Protein AF-A0A1N7TWI3-F1 (afdb_monomer_lite)

Radius of gyration: 40.07 Å; chains: 1; bounding box: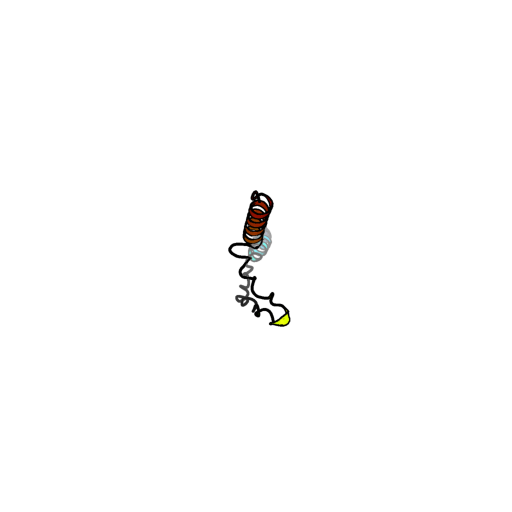 102×47×70 Å

pLDDT: mean 83.38, std 10.61, range [56.59, 95.75]

InterPro domains:
  IPR060499 Putative lipoprotein RzoQ [PF28595] (4-70)

Organism: NCBI:txid321846

Foldseek 3Di:
DVVVVVVVVVVVVVVVVVVVPPPPPPPPPDPDDDDDDDDDDDPVPDDPDDDPLQPPHVVVSVVVVVVVVVVVVPDDD

Sequence (77 aa):
MRENRTKLQMLMLVPLMLLVTGCTSTQASLPPVPAPAIPELPSEARQPPAPQWCSPTCSSGLTKERENWLLRMTEPE

Structure (mmCIF, N/CA/C/O backbone):
data_AF-A0A1N7TWI3-F1
#
_entry.id   AF-A0A1N7TWI3-F1
#
loop_
_atom_site.group_PDB
_atom_site.id
_atom_site.type_symbol
_atom_site.label_atom_id
_atom_site.label_alt_id
_atom_site.label_comp_id
_atom_site.label_asym_id
_atom_site.label_entity_id
_atom_site.label_seq_id
_atom_site.pdbx_PDB_ins_code
_atom_site.Cartn_x
_atom_site.Cartn_y
_atom_site.Cartn_z
_atom_site.occupancy
_atom_site.B_iso_or_equiv
_atom_site.auth_seq_id
_atom_site.auth_comp_id
_atom_site.auth_asym_id
_atom_site.auth_atom_id
_atom_site.pdbx_PDB_model_num
ATOM 1 N N . MET A 1 1 ? 68.859 31.330 -32.559 1.00 56.59 1 MET A N 1
ATOM 2 C CA . MET A 1 1 ? 68.054 31.332 -31.309 1.00 56.59 1 MET A CA 1
ATOM 3 C C . MET A 1 1 ? 66.540 31.298 -31.532 1.00 56.59 1 MET A C 1
ATOM 5 O O . MET A 1 1 ? 65.863 30.605 -30.785 1.00 56.59 1 MET A O 1
ATOM 9 N N . ARG A 1 2 ? 65.991 31.998 -32.539 1.00 60.28 2 ARG A N 1
ATOM 10 C CA . ARG A 1 2 ? 64.534 32.092 -32.773 1.00 60.28 2 ARG A CA 1
ATOM 11 C C . ARG A 1 2 ? 63.860 30.751 -33.098 1.00 60.28 2 ARG A C 1
ATOM 13 O O . ARG A 1 2 ? 62.799 30.474 -32.563 1.00 60.28 2 ARG A O 1
ATOM 20 N N . GLU A 1 3 ? 64.517 29.912 -33.896 1.00 68.62 3 GLU A N 1
ATOM 21 C CA . GLU A 1 3 ? 63.970 28.625 -34.347 1.00 68.62 3 GLU A CA 1
ATOM 22 C C . GLU A 1 3 ? 63.894 27.556 -33.244 1.00 68.62 3 GLU A C 1
ATOM 24 O O . GLU A 1 3 ? 62.939 26.791 -33.163 1.00 68.62 3 GLU A O 1
ATOM 29 N N . ASN A 1 4 ? 64.872 27.531 -32.334 1.00 70.00 4 ASN A N 1
ATOM 30 C CA . ASN A 1 4 ? 64.846 26.610 -31.194 1.00 70.00 4 ASN A CA 1
ATOM 31 C C . ASN A 1 4 ? 63.744 26.985 -30.192 1.00 70.00 4 ASN A C 1
ATOM 33 O O . ASN A 1 4 ? 63.144 26.108 -29.578 1.00 70.00 4 ASN A O 1
ATOM 37 N N . ARG A 1 5 ? 63.424 28.282 -30.075 1.00 75.88 5 ARG A N 1
ATOM 38 C CA . ARG A 1 5 ? 62.324 28.780 -29.239 1.00 75.88 5 ARG A CA 1
ATOM 39 C C . ARG A 1 5 ? 60.956 28.378 -29.800 1.00 75.88 5 ARG A C 1
ATOM 41 O O . ARG A 1 5 ? 60.117 27.928 -29.030 1.00 75.88 5 ARG A O 1
ATOM 48 N N . THR A 1 6 ? 60.752 28.461 -31.116 1.00 76.81 6 THR A N 1
ATOM 49 C CA . THR A 1 6 ? 59.512 27.993 -31.762 1.00 76.81 6 THR A CA 1
ATOM 50 C C . THR A 1 6 ? 59.357 26.475 -31.703 1.00 76.81 6 THR A C 1
ATOM 52 O O . THR A 1 6 ? 58.255 26.004 -31.436 1.00 76.81 6 THR A O 1
ATOM 55 N N . LYS A 1 7 ? 60.442 25.703 -31.869 1.00 79.81 7 LYS A N 1
ATOM 56 C CA . LYS A 1 7 ? 60.415 24.235 -31.706 1.00 79.81 7 LYS A CA 1
ATOM 57 C C . LYS A 1 7 ? 60.046 23.825 -30.276 1.00 79.81 7 LYS A C 1
ATOM 59 O O . LYS A 1 7 ? 59.194 22.961 -30.094 1.00 79.81 7 LYS A O 1
ATOM 64 N N . LEU A 1 8 ? 60.616 24.493 -29.269 1.00 78.69 8 LEU A N 1
ATOM 65 C CA . LEU A 1 8 ? 60.292 24.250 -27.859 1.00 78.69 8 LEU A CA 1
ATOM 66 C C . LEU A 1 8 ? 58.847 24.650 -27.519 1.00 78.69 8 LEU A C 1
ATOM 68 O O . LEU A 1 8 ? 58.157 23.927 -26.808 1.00 78.69 8 LEU A O 1
ATOM 72 N N . GLN A 1 9 ? 58.361 25.769 -28.065 1.00 78.00 9 GLN A N 1
ATOM 73 C CA . GLN A 1 9 ? 56.963 26.184 -27.906 1.00 78.00 9 GLN A CA 1
ATOM 74 C C . GLN A 1 9 ? 55.991 25.183 -28.542 1.00 78.00 9 GLN A C 1
ATOM 76 O O . GLN A 1 9 ? 54.983 24.856 -27.922 1.00 78.00 9 GLN A O 1
ATOM 81 N N . MET A 1 10 ? 56.301 24.649 -29.729 1.00 78.12 10 MET A N 1
ATOM 82 C CA . MET A 1 10 ? 55.492 23.591 -30.342 1.00 78.12 10 MET A CA 1
ATOM 83 C C . MET A 1 10 ? 55.484 22.317 -29.495 1.00 78.12 10 MET A C 1
ATOM 85 O O . MET A 1 10 ? 54.417 21.750 -29.274 1.00 78.12 10 MET A O 1
ATOM 89 N N . LEU A 1 11 ? 56.640 21.906 -28.965 1.00 80.62 11 LEU A N 1
ATOM 90 C CA . LEU A 1 11 ? 56.756 20.713 -28.120 1.00 80.62 11 LEU A CA 1
ATOM 91 C C . LEU A 1 11 ? 55.887 20.809 -26.853 1.00 80.62 11 LEU A C 1
ATOM 93 O O . LEU A 1 11 ? 55.315 19.813 -26.426 1.00 80.62 11 LEU A O 1
ATOM 97 N N . MET A 1 12 ? 55.749 22.011 -26.284 1.00 79.12 12 MET A N 1
ATOM 98 C CA . MET A 1 12 ? 54.915 22.266 -25.101 1.00 79.12 12 MET A CA 1
ATOM 99 C C . MET A 1 12 ? 53.417 22.391 -25.425 1.00 79.12 12 MET A C 1
ATOM 101 O O . MET A 1 12 ? 52.581 22.103 -24.571 1.00 79.12 12 MET A O 1
ATOM 105 N N . LEU A 1 13 ? 53.056 22.801 -26.645 1.00 79.44 13 LEU A N 1
ATOM 106 C CA . LEU A 1 13 ? 51.660 22.961 -27.075 1.00 79.44 13 LEU A CA 1
ATOM 107 C C . LEU A 1 13 ? 51.001 21.634 -27.472 1.00 79.44 13 LEU A C 1
ATOM 109 O O . LEU A 1 13 ? 49.804 21.465 -27.263 1.00 79.44 13 LEU A O 1
ATOM 113 N N . VAL A 1 14 ? 51.767 20.675 -27.997 1.00 79.31 14 VAL A N 1
ATOM 114 C CA . VAL A 1 14 ? 51.262 19.341 -28.370 1.00 79.31 14 VAL A CA 1
ATOM 115 C C . VAL A 1 14 ? 50.545 18.618 -27.216 1.00 79.31 14 VAL A C 1
ATOM 117 O O . VAL A 1 14 ? 49.390 18.232 -27.414 1.00 79.31 14 VAL A O 1
ATOM 120 N N . PRO A 1 15 ? 51.131 18.454 -26.010 1.00 76.81 15 PRO A N 1
ATOM 121 C CA . PRO A 1 15 ? 50.444 17.777 -24.911 1.00 76.81 15 PRO A CA 1
ATOM 122 C C . PRO A 1 15 ? 49.202 18.547 -24.444 1.00 76.81 15 PRO A C 1
ATOM 124 O O . PRO A 1 15 ? 48.199 17.925 -24.108 1.00 76.81 15 PRO A O 1
ATOM 127 N N . LEU A 1 16 ? 49.225 19.886 -24.495 1.00 75.75 16 LEU A N 1
ATOM 128 C CA . LEU A 1 16 ? 48.075 20.725 -24.146 1.00 75.75 16 LEU A CA 1
ATOM 129 C C . LEU A 1 16 ? 46.886 20.478 -25.085 1.00 75.75 16 LEU A C 1
ATOM 131 O O . LEU A 1 16 ? 45.757 20.369 -24.621 1.00 75.75 16 LEU A O 1
ATOM 135 N N . MET A 1 17 ? 47.133 20.319 -26.387 1.00 75.62 17 MET A N 1
ATOM 136 C CA . MET A 1 17 ? 46.077 20.006 -27.357 1.00 75.62 17 MET A CA 1
ATOM 137 C C . MET A 1 17 ? 45.516 18.587 -27.177 1.00 75.62 17 M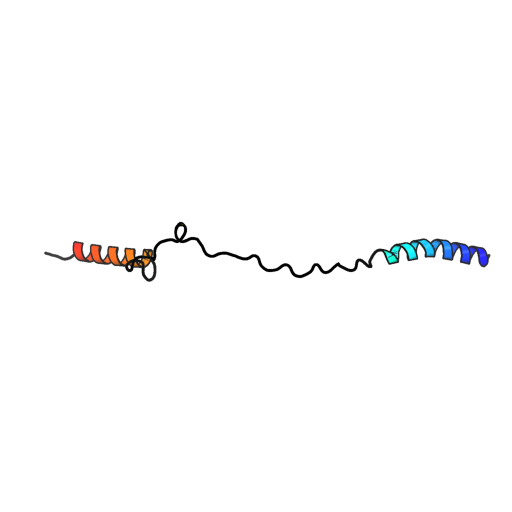ET A C 1
ATOM 139 O O . MET A 1 17 ? 44.319 18.380 -27.364 1.00 75.62 17 MET A O 1
ATOM 143 N N . LEU A 1 18 ? 46.352 17.626 -26.765 1.00 70.38 18 LEU A N 1
ATOM 144 C CA . LEU A 1 18 ? 45.933 16.252 -26.449 1.00 70.38 18 LEU A CA 1
ATOM 145 C C . LEU A 1 18 ? 45.048 16.173 -25.193 1.00 70.38 18 LEU A C 1
ATOM 147 O O . LEU A 1 18 ? 44.167 15.323 -25.122 1.00 70.38 18 LEU A O 1
ATOM 151 N N . LEU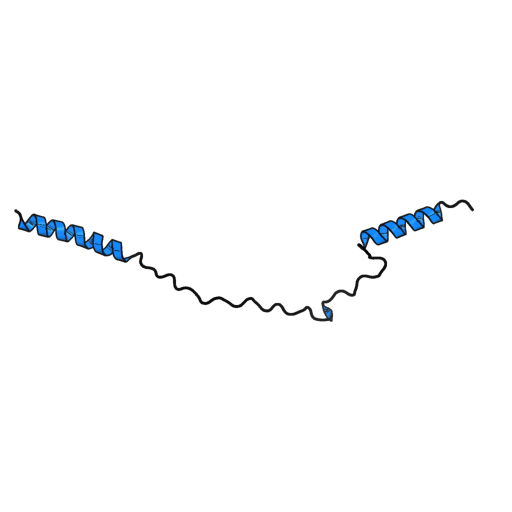 A 1 19 ? 45.249 17.064 -24.218 1.00 70.38 19 LEU A N 1
ATOM 152 C CA . LEU A 1 19 ? 44.429 17.134 -23.001 1.00 70.38 19 LEU A CA 1
ATOM 153 C C . LEU A 1 19 ? 43.033 17.736 -23.254 1.00 70.38 19 LEU A C 1
ATOM 155 O O . LEU A 1 19 ? 42.087 17.413 -22.537 1.00 70.38 19 LEU A O 1
ATOM 159 N N . VAL A 1 20 ? 42.876 18.589 -24.274 1.00 68.31 20 VAL A N 1
ATOM 160 C CA . VAL A 1 20 ? 41.618 19.316 -24.549 1.00 68.31 20 VAL A CA 1
ATOM 161 C C . VAL A 1 20 ? 40.570 18.449 -25.266 1.00 68.31 20 VAL A C 1
ATOM 163 O O . VAL A 1 20 ? 39.376 18.733 -25.177 1.00 68.31 20 VAL A O 1
ATOM 166 N N . THR A 1 21 ? 40.957 17.354 -25.924 1.00 64.94 21 THR A N 1
ATOM 167 C CA . THR A 1 21 ? 40.014 16.487 -26.661 1.00 64.94 21 THR A CA 1
ATOM 168 C C . THR A 1 21 ? 39.305 15.437 -25.794 1.00 64.94 21 THR A C 1
ATOM 170 O O . THR A 1 21 ? 38.396 14.766 -26.280 1.00 64.94 21 THR A O 1
ATOM 173 N N . GLY A 1 22 ? 39.647 15.315 -24.505 1.00 62.19 22 GLY A N 1
ATOM 174 C CA . GLY A 1 22 ? 39.112 14.273 -23.614 1.00 62.19 22 GLY A CA 1
ATOM 175 C C . GLY A 1 22 ? 37.690 14.493 -23.073 1.00 62.19 22 GLY A C 1
ATOM 176 O O . GLY A 1 22 ? 37.085 13.546 -22.580 1.00 62.19 22 GLY A O 1
ATOM 177 N N . CYS A 1 23 ? 37.129 15.705 -23.168 1.00 64.25 23 CYS A N 1
ATOM 178 C CA . CYS A 1 23 ? 35.856 16.064 -22.515 1.00 64.25 23 CYS A CA 1
ATOM 179 C C . CYS A 1 23 ? 34.671 16.259 -23.475 1.00 64.25 23 CYS A C 1
ATOM 181 O O . CYS A 1 23 ? 33.731 16.980 -23.155 1.00 64.25 23 CYS A O 1
ATOM 183 N N . THR A 1 24 ? 34.677 15.614 -24.642 1.00 63.94 24 THR A N 1
ATOM 184 C CA . THR A 1 24 ? 33.491 15.565 -25.520 1.00 63.94 24 THR A CA 1
ATOM 185 C C . THR A 1 24 ? 32.792 14.212 -25.416 1.00 63.94 24 THR A C 1
ATOM 187 O O . THR A 1 24 ? 32.490 13.561 -26.413 1.00 63.94 24 THR A O 1
ATOM 190 N N . SER A 1 25 ? 32.519 13.754 -24.192 1.00 66.06 25 SER A N 1
ATOM 191 C CA . SER A 1 25 ? 31.553 12.674 -24.011 1.00 66.06 25 SER A CA 1
ATOM 192 C C . SER A 1 25 ? 30.170 13.232 -24.339 1.00 66.06 25 SER A C 1
ATOM 194 O O . SER A 1 25 ? 29.512 13.885 -23.531 1.00 66.06 25 SER A O 1
ATOM 196 N N . THR A 1 26 ? 29.723 13.001 -25.571 1.00 67.50 26 THR A N 1
ATOM 197 C CA . THR A 1 26 ? 28.298 13.071 -25.871 1.00 67.50 26 THR A CA 1
ATOM 198 C C . THR A 1 26 ? 27.640 12.033 -24.973 1.00 67.50 26 THR A C 1
ATOM 200 O O . THR A 1 26 ? 27.870 10.834 -25.117 1.00 67.50 26 THR A O 1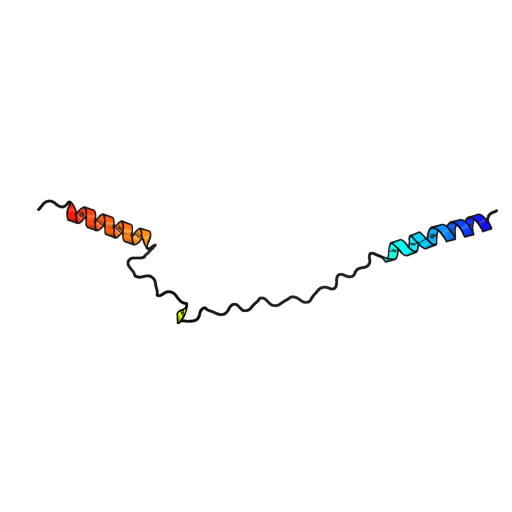
ATOM 203 N N . GLN A 1 27 ? 26.898 12.487 -23.961 1.00 68.31 27 GLN A N 1
ATOM 204 C CA . GLN A 1 27 ? 26.063 11.580 -23.188 1.00 68.31 27 GLN A CA 1
ATOM 205 C C . GLN A 1 27 ? 25.108 10.937 -24.183 1.00 68.31 27 GLN A C 1
ATOM 207 O O . GLN A 1 27 ? 24.250 11.611 -24.754 1.00 68.31 27 GLN A O 1
ATOM 212 N N . ALA A 1 28 ? 25.304 9.645 -24.438 1.00 73.62 28 ALA A N 1
ATOM 213 C CA . ALA A 1 28 ? 24.348 8.858 -25.185 1.00 73.62 28 ALA A CA 1
ATOM 214 C C . ALA A 1 28 ? 23.045 8.905 -24.385 1.00 73.62 28 ALA A C 1
ATOM 216 O O . ALA A 1 28 ? 22.926 8.278 -23.332 1.00 73.62 28 ALA A O 1
ATOM 217 N N . SER A 1 29 ? 22.103 9.730 -24.840 1.00 76.19 29 SER A N 1
ATOM 218 C CA . SER A 1 29 ? 20.760 9.755 -24.285 1.00 76.19 29 SER A CA 1
ATOM 219 C C . SER A 1 29 ? 20.172 8.374 -24.537 1.00 76.19 29 SER A C 1
ATOM 221 O O . SER A 1 29 ? 19.919 7.992 -25.680 1.00 76.19 29 SER A O 1
ATOM 223 N N . LEU A 1 30 ? 20.051 7.586 -23.469 1.00 81.00 30 LEU A N 1
ATOM 224 C CA . LEU A 1 30 ? 19.324 6.332 -23.536 1.00 81.00 30 LEU A CA 1
ATOM 225 C C . LEU A 1 30 ? 17.873 6.664 -23.896 1.00 81.00 30 LEU A C 1
ATOM 227 O O . LEU A 1 30 ? 17.330 7.648 -23.381 1.00 81.00 30 LEU A O 1
ATOM 231 N N . PRO A 1 31 ? 17.240 5.872 -24.775 1.00 85.62 31 PRO A N 1
ATOM 232 C CA . PRO A 1 31 ? 15.834 6.063 -25.067 1.00 85.62 31 PRO A CA 1
ATOM 233 C C . PRO A 1 31 ? 15.021 5.959 -23.765 1.00 85.62 31 PRO A C 1
ATOM 235 O O . PRO A 1 31 ? 15.400 5.196 -22.868 1.00 85.62 31 PRO A O 1
ATOM 238 N N . PRO A 1 32 ? 13.910 6.704 -23.641 1.00 86.31 32 PRO A N 1
ATOM 239 C CA . PRO A 1 32 ? 13.031 6.600 -22.486 1.00 86.31 32 PRO A CA 1
ATOM 240 C C . PRO A 1 32 ? 12.617 5.143 -22.263 1.00 86.31 32 PRO A C 1
ATOM 242 O O . PRO A 1 32 ? 12.133 4.482 -23.184 1.00 86.31 32 PRO A O 1
ATOM 245 N N . VAL A 1 33 ? 12.807 4.639 -21.044 1.00 88.19 33 VAL A N 1
ATOM 246 C CA . VAL A 1 33 ? 12.329 3.306 -20.667 1.00 88.19 33 VAL A CA 1
ATOM 247 C C . VAL A 1 33 ? 10.831 3.412 -20.370 1.00 88.19 33 VAL A C 1
ATOM 249 O O . VAL A 1 33 ? 10.444 4.265 -19.565 1.00 88.19 33 VAL A O 1
ATOM 252 N N . PRO A 1 34 ? 9.973 2.587 -20.999 1.00 90.31 34 PRO A N 1
ATOM 253 C CA . PRO A 1 34 ? 8.556 2.545 -20.667 1.00 90.31 34 PRO A CA 1
ATOM 254 C C . PRO A 1 34 ? 8.345 2.249 -19.180 1.00 90.31 34 PRO A C 1
ATOM 256 O O . PRO A 1 34 ? 9.088 1.470 -18.582 1.00 90.31 34 PRO A O 1
ATOM 259 N N . ALA A 1 35 ? 7.309 2.844 -18.587 1.00 90.38 35 ALA A N 1
ATOM 260 C CA . ALA A 1 35 ? 6.924 2.507 -17.224 1.00 90.38 35 ALA A CA 1
ATOM 261 C C . ALA A 1 35 ? 6.601 1.002 -17.121 1.00 90.38 35 ALA A C 1
ATOM 263 O O . ALA A 1 35 ? 6.005 0.441 -18.049 1.00 90.38 35 ALA A O 1
ATOM 264 N N . PRO A 1 36 ? 6.974 0.336 -16.016 1.00 91.69 36 PRO A N 1
ATOM 265 C CA . PRO A 1 36 ? 6.630 -1.062 -15.816 1.00 91.69 36 PRO A CA 1
ATOM 266 C C . PRO A 1 36 ? 5.108 -1.222 -15.761 1.00 91.69 36 PRO A C 1
ATOM 268 O O . PRO A 1 36 ? 4.411 -0.451 -15.100 1.00 91.69 36 PRO A O 1
ATOM 271 N N . ALA A 1 37 ? 4.594 -2.243 -16.443 1.00 92.38 37 ALA A N 1
ATOM 272 C CA . ALA A 1 37 ? 3.199 -2.632 -16.302 1.00 92.38 37 ALA A CA 1
ATOM 273 C C . ALA A 1 37 ? 2.980 -3.213 -14.896 1.00 92.38 37 ALA A C 1
ATOM 275 O O . ALA A 1 37 ? 3.657 -4.165 -14.507 1.00 92.38 37 ALA A O 1
ATOM 276 N N . ILE A 1 38 ? 2.037 -2.644 -14.142 1.00 91.88 38 ILE A N 1
ATOM 277 C CA . ILE A 1 38 ? 1.606 -3.166 -12.840 1.00 91.88 38 ILE A CA 1
ATOM 278 C C . ILE A 1 38 ? 0.255 -3.854 -13.066 1.00 91.88 38 ILE A C 1
ATOM 280 O O . ILE A 1 38 ? -0.741 -3.156 -13.263 1.00 91.88 38 ILE A O 1
ATOM 284 N N . PRO A 1 39 ? 0.198 -5.197 -13.107 1.00 92.44 39 PRO A N 1
ATOM 285 C CA . PRO A 1 39 ? -1.067 -5.901 -13.259 1.00 92.44 39 PRO A CA 1
ATOM 286 C C . PRO A 1 39 ? -1.930 -5.730 -12.006 1.00 92.44 39 PRO A C 1
ATOM 288 O O . PRO A 1 39 ? -1.422 -5.551 -10.897 1.00 92.44 39 PRO A O 1
ATOM 291 N N . GLU A 1 40 ? -3.248 -5.819 -12.173 1.00 93.06 40 GLU A N 1
ATOM 292 C CA . GLU A 1 40 ? -4.149 -5.893 -11.027 1.00 93.06 40 GLU A CA 1
ATOM 293 C C . GLU A 1 40 ? -3.899 -7.162 -10.202 1.00 93.06 40 GLU A C 1
ATOM 295 O O . GLU A 1 40 ? -3.480 -8.195 -10.730 1.00 93.06 40 GLU A O 1
ATOM 300 N N . LEU A 1 41 ? -4.215 -7.110 -8.902 1.00 95.25 41 LEU A N 1
ATOM 301 C CA . LEU A 1 41 ? -4.145 -8.299 -8.056 1.00 95.25 41 LEU A CA 1
ATOM 302 C C . LEU A 1 41 ? -5.137 -9.366 -8.557 1.00 95.25 41 LEU A C 1
ATOM 304 O O . LEU A 1 41 ? -6.293 -9.022 -8.851 1.00 95.25 41 LEU A O 1
ATOM 308 N N . PRO A 1 42 ? -4.732 -10.650 -8.596 1.00 95.56 42 PRO A N 1
ATOM 309 C CA . PRO A 1 42 ? -5.650 -11.750 -8.877 1.00 95.56 42 PRO A CA 1
ATOM 310 C C . PRO A 1 42 ? -6.744 -11.815 -7.806 1.00 95.56 42 PRO A C 1
ATOM 312 O O . PRO A 1 42 ? -6.536 -11.364 -6.676 1.00 95.56 42 PRO A O 1
ATOM 315 N N . SER A 1 43 ? -7.909 -12.367 -8.150 1.00 93.19 43 SER A N 1
ATOM 316 C CA . SER A 1 43 ? -9.078 -12.454 -7.260 1.00 93.19 43 SER A CA 1
ATOM 317 C C . SER A 1 43 ? -8.750 -13.090 -5.913 1.00 93.19 43 SER A C 1
ATOM 319 O O . SER A 1 43 ? -9.212 -12.612 -4.881 1.00 93.19 43 SER A O 1
ATOM 321 N N . GLU A 1 44 ? -7.900 -14.110 -5.917 1.00 94.75 44 GLU A N 1
ATOM 322 C CA . GLU A 1 44 ? -7.487 -14.879 -4.742 1.00 94.75 44 GLU A CA 1
ATOM 323 C C . GLU A 1 44 ? -6.600 -14.063 -3.790 1.00 94.75 44 GLU A C 1
ATOM 325 O O . GLU A 1 44 ? -6.537 -14.361 -2.600 1.00 94.75 44 GLU A O 1
ATOM 330 N N . ALA A 1 45 ? -5.919 -13.031 -4.299 1.00 94.19 45 ALA A N 1
ATOM 331 C CA . ALA A 1 45 ? -5.064 -12.146 -3.507 1.00 94.19 45 ALA A CA 1
ATOM 332 C C . ALA A 1 45 ? -5.790 -10.878 -3.032 1.00 94.19 45 ALA A C 1
ATOM 334 O O . ALA A 1 45 ? -5.216 -10.082 -2.284 1.00 94.19 45 ALA A O 1
ATOM 335 N N . ARG A 1 46 ? -7.034 -10.653 -3.470 1.00 94.88 46 ARG A N 1
ATOM 336 C CA . ARG A 1 46 ? -7.831 -9.509 -3.022 1.00 94.88 46 ARG A CA 1
ATOM 337 C C . ARG A 1 46 ? -8.431 -9.817 -1.657 1.00 94.88 46 ARG A C 1
ATOM 339 O O . ARG A 1 46 ? -8.957 -10.897 -1.411 1.00 94.88 46 ARG A O 1
ATOM 346 N N . GLN A 1 47 ? -8.390 -8.832 -0.770 1.00 91.50 47 GLN A N 1
ATOM 347 C CA . GLN A 1 47 ? -9.157 -8.898 0.466 1.00 91.50 47 GLN A CA 1
ATOM 348 C C . GLN A 1 47 ? -10.651 -8.742 0.147 1.00 91.50 47 GLN A C 1
ATOM 350 O O . GLN A 1 47 ? -11.004 -7.994 -0.773 1.00 91.50 47 GLN A O 1
ATOM 355 N N . PRO A 1 48 ? -11.542 -9.421 0.888 1.00 90.25 48 PRO A N 1
ATOM 356 C CA . PRO A 1 48 ? -12.970 -9.198 0.745 1.00 90.25 48 PRO A CA 1
ATOM 357 C C . PRO A 1 48 ? -13.319 -7.739 1.090 1.00 90.25 48 PRO A C 1
ATOM 359 O O . PRO A 1 48 ? -12.595 -7.097 1.859 1.00 90.25 48 PRO A O 1
ATOM 362 N N . PRO A 1 49 ? -14.432 -7.206 0.556 1.00 89.00 49 PRO A N 1
ATOM 363 C CA . PRO A 1 49 ? -14.921 -5.889 0.938 1.00 89.00 49 PRO A CA 1
ATOM 364 C C . PRO A 1 49 ? -15.063 -5.769 2.455 1.00 89.00 49 PRO A C 1
ATOM 366 O O . PRO A 1 49 ? -15.519 -6.699 3.125 1.00 89.00 49 PRO A O 1
ATOM 369 N N . ALA A 1 50 ? -14.693 -4.606 2.991 1.00 87.88 50 ALA A N 1
ATOM 370 C CA . ALA A 1 50 ? -14.868 -4.341 4.408 1.00 87.88 50 ALA A CA 1
ATOM 371 C C . ALA A 1 50 ? -16.362 -4.449 4.782 1.00 87.88 50 ALA A C 1
ATOM 373 O O . ALA A 1 50 ? -17.219 -3.948 4.045 1.00 87.88 50 ALA A O 1
ATOM 374 N N . PRO A 1 51 ? -16.698 -5.089 5.914 1.00 87.69 51 PRO A N 1
ATOM 375 C CA . PRO A 1 51 ? -18.081 -5.192 6.363 1.00 87.69 51 PRO A CA 1
ATOM 376 C C . PRO A 1 51 ? -18.648 -3.810 6.727 1.00 87.69 51 PRO A C 1
ATOM 378 O O . PRO A 1 51 ? -17.904 -2.899 7.077 1.00 87.69 51 PRO A O 1
ATOM 381 N N . GLN A 1 52 ? -19.974 -3.639 6.694 1.00 87.06 52 GLN A N 1
ATOM 382 C CA . GLN A 1 52 ? -20.602 -2.324 6.920 1.00 87.06 52 GLN A CA 1
ATOM 383 C C . GLN A 1 52 ? -20.295 -1.712 8.293 1.00 87.06 52 GLN A C 1
ATOM 385 O O . GLN A 1 52 ? -20.170 -0.494 8.402 1.00 87.06 52 GLN A O 1
ATOM 390 N N . TRP A 1 53 ? -20.116 -2.541 9.328 1.00 81.75 53 TRP A N 1
ATOM 391 C CA . TRP A 1 53 ? -19.718 -2.063 10.653 1.00 81.75 53 TRP A CA 1
ATOM 392 C C . TRP A 1 53 ? -18.320 -1.430 10.651 1.00 81.75 53 TRP A C 1
ATOM 394 O O . TRP A 1 53 ? -18.019 -0.661 11.549 1.00 81.75 53 TRP A O 1
ATOM 404 N N . CYS A 1 54 ? -17.483 -1.687 9.639 1.00 86.94 54 CYS A N 1
ATOM 405 C CA . CYS A 1 54 ? -16.152 -1.096 9.500 1.00 86.94 54 CYS A CA 1
ATOM 406 C C . CYS A 1 54 ? -16.133 0.315 8.880 1.00 86.94 54 CYS A C 1
ATOM 408 O O . CYS A 1 54 ? -15.066 0.791 8.490 1.00 86.94 54 CYS A O 1
ATOM 410 N N . SER A 1 55 ? -17.275 0.994 8.761 1.00 85.00 55 SER A N 1
ATOM 411 C CA . SER A 1 55 ? -17.350 2.348 8.203 1.00 85.00 55 SER A CA 1
ATOM 412 C C . SER A 1 55 ? -17.455 3.413 9.305 1.00 85.00 55 SER A C 1
ATOM 414 O O . SER A 1 55 ? -18.235 3.226 10.239 1.00 85.00 55 SER A O 1
ATOM 416 N N . PRO A 1 56 ? -16.726 4.547 9.220 1.00 87.50 56 PRO A N 1
ATOM 417 C CA . PRO A 1 56 ? -15.737 4.925 8.197 1.00 87.50 56 PRO A CA 1
ATOM 418 C C . PRO A 1 56 ? -14.380 4.220 8.356 1.00 87.50 56 PRO A C 1
ATOM 420 O O . PRO A 1 56 ? -13.608 4.143 7.404 1.00 87.50 56 PRO A O 1
ATOM 423 N N . THR A 1 57 ? -14.093 3.691 9.547 1.00 91.94 57 THR A N 1
ATOM 424 C CA . THR A 1 57 ? -12.959 2.800 9.818 1.00 91.94 57 THR A CA 1
ATOM 425 C C . THR A 1 57 ? -13.410 1.668 10.738 1.00 91.94 57 THR A C 1
ATOM 427 O O . THR A 1 57 ? -14.328 1.842 11.542 1.00 91.94 57 THR A O 1
ATOM 430 N N . CYS A 1 58 ? -12.740 0.513 10.676 1.00 90.56 58 CYS A N 1
ATOM 431 C CA . CYS A 1 58 ? -13.050 -0.608 11.570 1.00 90.56 58 CYS A CA 1
ATOM 432 C C . CYS A 1 58 ? -12.942 -0.227 13.048 1.00 90.56 58 CYS A C 1
ATOM 434 O O . CYS A 1 58 ? -13.792 -0.611 13.845 1.00 90.56 58 CYS A O 1
ATOM 436 N N . SER A 1 59 ? -11.935 0.567 13.419 1.00 94.50 59 SER A N 1
ATOM 437 C CA . SER A 1 59 ? -11.786 1.039 14.796 1.00 94.50 59 SER A CA 1
ATOM 438 C C . SER A 1 59 ? -12.929 1.962 15.218 1.00 94.50 59 SER A C 1
ATOM 440 O O . SER A 1 59 ? -13.410 1.841 16.339 1.00 94.50 59 SER A O 1
ATOM 442 N N . SER A 1 60 ? -13.407 2.842 14.333 1.00 93.75 60 SER A N 1
ATOM 443 C CA . SER A 1 60 ? -14.558 3.706 14.621 1.00 93.75 60 SER A CA 1
ATOM 444 C C . SER A 1 60 ? -15.829 2.888 14.855 1.00 93.75 60 SER A C 1
ATOM 446 O O . SER A 1 60 ? -16.530 3.122 15.839 1.00 93.75 60 SER A O 1
ATOM 448 N N . GLY A 1 61 ? -16.080 1.892 14.006 1.00 90.88 61 GLY A N 1
ATOM 449 C CA . GLY A 1 61 ? -17.200 0.969 14.161 1.00 90.88 61 GLY A CA 1
ATOM 450 C C . GLY A 1 61 ? -17.173 0.185 15.468 1.00 90.88 61 GLY A C 1
ATOM 451 O O . GLY A 1 61 ? -18.158 0.165 16.202 1.00 90.88 61 GLY A O 1
ATOM 452 N N . LEU A 1 62 ? -16.022 -0.412 15.795 1.00 91.62 62 LEU A N 1
ATOM 453 C CA . LEU A 1 62 ? -15.843 -1.178 17.033 1.00 91.62 62 LEU A CA 1
ATOM 454 C C . LEU A 1 62 ? -15.992 -0.310 18.283 1.00 91.62 62 LEU A C 1
ATOM 456 O O . LEU A 1 62 ? -16.567 -0.765 19.270 1.00 91.62 62 LEU A O 1
ATOM 460 N N . THR A 1 63 ? -15.502 0.931 18.250 1.00 94.50 63 THR A N 1
ATOM 461 C CA . THR A 1 63 ? -15.694 1.878 19.355 1.00 94.50 63 THR A CA 1
ATOM 462 C C . THR A 1 63 ? -17.177 2.164 19.572 1.00 94.50 63 THR A C 1
ATOM 464 O O . THR A 1 63 ? -17.649 2.052 20.701 1.00 94.50 63 THR A O 1
ATOM 467 N N . LYS A 1 64 ? -17.930 2.433 18.499 1.00 91.56 64 LYS A N 1
ATOM 468 C CA . LYS A 1 64 ? -19.377 2.668 18.585 1.00 91.56 64 LYS A CA 1
ATOM 469 C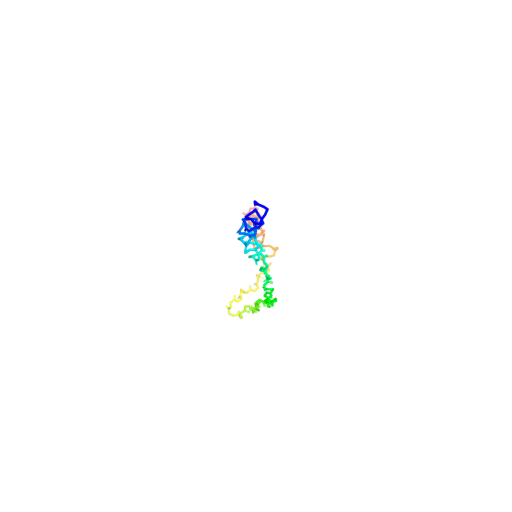 C . LYS A 1 64 ? -20.126 1.451 19.135 1.00 91.56 64 LYS A C 1
ATOM 471 O O . LYS A 1 64 ? -20.986 1.599 19.997 1.00 91.56 64 LYS A O 1
ATOM 476 N N . GLU A 1 65 ? -19.790 0.249 18.669 1.00 91.50 65 GLU A N 1
ATOM 477 C CA . GLU A 1 65 ? -20.368 -0.988 19.209 1.00 91.50 65 GLU A CA 1
ATOM 478 C C . GLU A 1 65 ? -20.067 -1.141 20.701 1.00 91.50 65 GLU A C 1
ATOM 480 O O . GLU A 1 65 ? -20.977 -1.368 21.496 1.00 91.50 65 GLU A O 1
ATOM 485 N N . ARG A 1 66 ? -18.811 -0.942 21.113 1.00 94.44 66 ARG A N 1
ATOM 486 C CA . ARG A 1 66 ? -18.419 -0.991 22.527 1.00 94.44 66 ARG A CA 1
ATOM 487 C C . ARG A 1 66 ? -19.231 -0.014 23.382 1.00 94.44 66 ARG A C 1
ATOM 489 O O . ARG A 1 66 ? -19.682 -0.396 24.458 1.00 94.44 66 ARG A O 1
ATOM 496 N N . GLU A 1 67 ? -19.401 1.224 22.930 1.00 95.25 67 GLU A N 1
ATOM 497 C CA . GLU A 1 67 ? -20.189 2.244 23.635 1.00 95.25 67 GLU A CA 1
ATOM 498 C C . GLU A 1 67 ? -21.664 1.842 23.757 1.00 95.25 67 GLU A C 1
ATOM 500 O O . GLU A 1 67 ? -22.234 1.932 24.845 1.00 95.25 67 GLU A O 1
ATOM 505 N N . ASN A 1 68 ? -22.262 1.314 22.685 1.00 92.94 68 ASN A N 1
ATOM 506 C CA . ASN A 1 68 ? -23.636 0.808 22.707 1.00 92.94 68 ASN A CA 1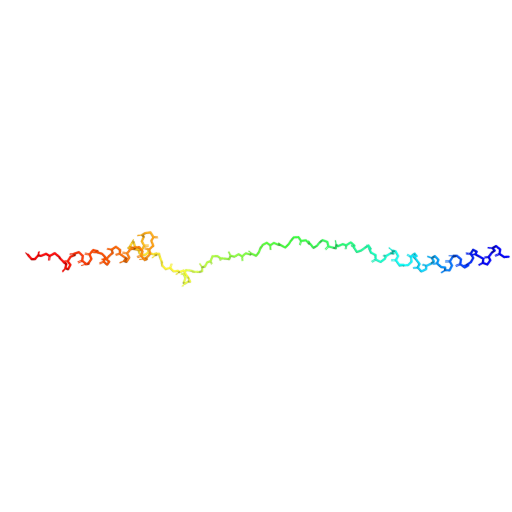
ATOM 507 C C . ASN A 1 68 ? -23.814 -0.331 23.721 1.00 92.94 68 ASN A C 1
ATOM 509 O O . ASN A 1 68 ? -24.807 -0.361 24.449 1.00 92.94 68 ASN A O 1
ATOM 513 N N . TRP A 1 69 ? -22.861 -1.266 23.778 1.00 94.69 69 TRP A N 1
ATOM 514 C CA . TRP A 1 69 ? -22.888 -2.362 24.747 1.00 94.69 69 TRP A CA 1
ATOM 515 C C . TRP A 1 69 ? -22.758 -1.863 26.180 1.00 94.69 69 TRP A C 1
ATOM 517 O O . TRP A 1 69 ? -23.499 -2.320 27.046 1.00 94.69 69 TRP A O 1
ATOM 527 N N . LEU A 1 70 ? -21.847 -0.919 26.427 1.00 95.75 70 LEU A N 1
ATOM 528 C CA . LEU A 1 70 ? -21.690 -0.310 27.746 1.00 95.75 70 LEU A CA 1
ATOM 529 C C . LEU A 1 70 ? -22.996 0.329 28.213 1.00 95.75 70 LEU A C 1
ATOM 531 O O . LEU A 1 70 ? -23.434 0.023 29.315 1.00 95.75 70 LEU A O 1
ATOM 535 N N . LEU A 1 71 ? -23.642 1.127 27.359 1.00 95.19 71 LEU A N 1
ATOM 536 C CA . LEU A 1 71 ? -24.925 1.755 27.678 1.00 95.19 71 LEU A CA 1
ATOM 537 C C . LEU A 1 71 ? -25.976 0.719 28.088 1.00 95.19 71 LEU A C 1
ATOM 539 O O . LEU A 1 71 ? -26.522 0.825 29.183 1.00 95.19 71 LEU A O 1
ATOM 543 N N . ARG A 1 72 ? -26.177 -0.323 27.271 1.00 93.88 72 ARG A N 1
ATOM 544 C CA . ARG A 1 72 ? -27.153 -1.397 27.542 1.00 93.88 72 ARG A CA 1
ATOM 545 C C . ARG A 1 72 ? -26.887 -2.146 28.845 1.00 93.88 72 ARG A C 1
ATOM 547 O O . ARG A 1 72 ? -27.822 -2.537 29.525 1.00 93.88 72 ARG A O 1
ATOM 554 N N . MET A 1 73 ? -25.620 -2.370 29.191 1.00 92.94 73 MET A N 1
ATOM 555 C CA . MET A 1 73 ? -25.255 -3.047 30.443 1.00 92.94 73 MET A CA 1
ATOM 556 C C . MET A 1 73 ? -25.421 -2.156 31.680 1.00 92.94 73 MET A C 1
ATOM 558 O O . MET A 1 73 ? -25.372 -2.658 32.799 1.00 92.94 73 MET A O 1
ATOM 562 N N . THR A 1 74 ? -25.571 -0.845 31.489 1.00 91.81 74 THR A N 1
ATOM 563 C CA . THR A 1 74 ? -25.716 0.141 32.571 1.00 91.81 74 THR A CA 1
ATOM 564 C C . THR A 1 74 ? -27.129 0.709 32.697 1.00 91.81 74 THR A C 1
ATOM 566 O O . THR A 1 74 ? -27.349 1.573 33.545 1.00 91.81 74 THR A O 1
ATOM 569 N N . GLU A 1 75 ? -28.084 0.250 31.883 1.00 86.00 75 GLU A N 1
ATOM 570 C CA . GLU A 1 75 ? -29.494 0.606 32.058 1.00 86.00 75 GLU A CA 1
ATOM 571 C C . GLU A 1 75 ? -30.053 -0.070 33.327 1.00 86.00 75 GLU A C 1
ATOM 573 O O . GLU A 1 75 ? -29.819 -1.263 33.532 1.00 86.00 75 GLU A O 1
ATOM 578 N N . PRO A 1 76 ? -30.748 0.674 34.211 1.00 75.81 76 PRO A N 1
ATOM 579 C CA . PRO A 1 76 ? -31.446 0.084 35.350 1.00 75.81 76 PRO A CA 1
ATOM 580 C C . PRO A 1 76 ? -32.622 -0.786 34.874 1.00 75.81 76 PRO A C 1
ATOM 582 O O . PRO A 1 76 ? -33.255 -0.456 33.871 1.00 75.81 76 PRO A O 1
ATOM 585 N N . GLU A 1 77 ? -32.888 -1.879 35.600 1.00 69.31 77 GLU A N 1
ATOM 586 C CA . GLU A 1 77 ? -34.018 -2.796 35.344 1.00 69.31 77 GLU A CA 1
ATOM 587 C C . GLU A 1 77 ? -35.394 -2.121 35.447 1.00 69.31 77 GLU A C 1
ATOM 589 O O . GLU A 1 77 ? -35.575 -1.243 36.328 1.00 69.31 77 GLU A O 1
#

Secondary structure (DSSP, 8-state):
-HHHHHHHHHHHHHHHHHHHGGG------PPPPPPPP-PPPPGGGSPPPPPGGGSS-HHHHHHHHHHHHHHHHTS--